Protein AF-A0A2S8PRM4-F1 (afdb_monomer_lite)

Secondary structure (DSSP, 8-state):
----SB-S-SS-HHHHHHHH-TT-----S---TTB-SS--HHHHHHH-------HHHHHHTT-

Radius of gyration: 13.12 Å; chains: 1; bounding box: 35×14×35 Å

Structure (mmCIF, N/CA/C/O backbone):
data_AF-A0A2S8PRM4-F1
#
_entry.id   AF-A0A2S8PRM4-F1
#
loop_
_atom_site.group_PDB
_atom_site.id
_atom_site.type_symbol
_atom_site.label_atom_id
_atom_site.label_alt_id
_atom_site.label_comp_id
_atom_site.label_asym_id
_atom_site.label_entity_id
_atom_site.label_seq_id
_atom_site.pdbx_PDB_ins_code
_atom_site.Cartn_x
_atom_site.Cartn_y
_atom_site.Cartn_z
_atom_site.occupancy
_atom_site.B_iso_or_equiv
_atom_site.auth_seq_id
_atom_site.auth_comp_id
_atom_site.auth_asym_id
_atom_site.auth_atom_id
_atom_site.pdbx_PDB_model_num
ATOM 1 N N . ASN A 1 1 ? -2.474 5.065 10.702 1.00 93.44 1 ASN A N 1
ATOM 2 C CA . ASN A 1 1 ? -3.281 5.856 9.750 1.00 93.44 1 ASN A CA 1
ATOM 3 C C . ASN A 1 1 ? -4.659 5.241 9.582 1.00 93.44 1 ASN A C 1
ATOM 5 O O . ASN A 1 1 ? -4.824 4.075 9.916 1.00 93.44 1 ASN A O 1
ATOM 9 N N . VAL A 1 2 ? -5.621 6.017 9.083 1.00 96.88 2 VAL A N 1
ATOM 10 C CA . VAL A 1 2 ? -6.867 5.510 8.487 1.00 96.88 2 VAL A CA 1
ATOM 11 C C . VAL A 1 2 ? -6.619 5.515 6.980 1.00 96.88 2 VAL A C 1
ATOM 13 O O . VAL A 1 2 ? -6.538 6.582 6.382 1.00 96.88 2 VAL A O 1
ATOM 16 N N . ALA A 1 3 ? -6.343 4.350 6.398 1.00 96.88 3 ALA A N 1
ATOM 17 C CA . ALA A 1 3 ? -5.895 4.212 5.009 1.00 96.88 3 ALA A CA 1
ATOM 18 C C . ALA A 1 3 ? -6.297 2.842 4.452 1.00 96.88 3 ALA A C 1
ATOM 20 O O . ALA A 1 3 ? -6.389 1.889 5.224 1.00 96.88 3 ALA A O 1
ATOM 21 N N . ALA A 1 4 ? -6.510 2.742 3.139 1.00 97.56 4 ALA A N 1
ATOM 22 C CA . ALA A 1 4 ? -6.836 1.483 2.466 1.00 97.56 4 ALA A CA 1
ATOM 23 C C . ALA A 1 4 ? -5.742 0.415 2.656 1.00 97.56 4 ALA A C 1
ATOM 25 O O . ALA A 1 4 ? -4.579 0.749 2.892 1.00 97.56 4 ALA A O 1
ATOM 26 N N . ASP A 1 5 ? -6.132 -0.858 2.540 1.00 97.06 5 ASP A N 1
ATOM 27 C CA . ASP A 1 5 ? -5.210 -2.005 2.595 1.00 97.06 5 ASP A CA 1
ATOM 28 C C . ASP A 1 5 ? -4.402 -2.169 1.303 1.00 97.06 5 ASP A C 1
ATOM 30 O O . ASP A 1 5 ? -3.344 -2.798 1.304 1.00 97.06 5 ASP A O 1
ATOM 34 N N . ASP A 1 6 ? -4.878 -1.582 0.207 1.00 97.25 6 ASP A N 1
ATOM 35 C CA . ASP A 1 6 ? -4.220 -1.572 -1.086 1.00 97.25 6 ASP A CA 1
ATOM 36 C C . ASP A 1 6 ? -3.885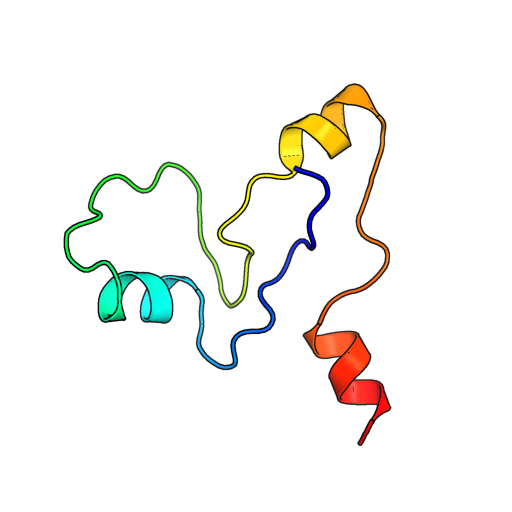 -0.152 -1.561 1.00 97.25 6 ASP A C 1
ATOM 38 O O . ASP A 1 6 ? -4.447 0.859 -1.133 1.00 97.25 6 ASP A O 1
ATOM 42 N N . SER A 1 7 ? -2.903 -0.086 -2.448 1.00 96.00 7 SER A N 1
ATOM 43 C CA . SER A 1 7 ? -2.475 1.110 -3.150 1.00 96.00 7 SER A CA 1
ATOM 44 C C . SER A 1 7 ? -3.304 1.297 -4.421 1.00 96.00 7 SER A C 1
ATOM 46 O O . SER A 1 7 ? -3.624 0.328 -5.109 1.00 96.00 7 SER A O 1
ATOM 48 N N . SER A 1 8 ? -3.598 2.547 -4.785 1.00 96.06 8 SER A N 1
ATOM 49 C CA . SER A 1 8 ? -4.261 2.888 -6.055 1.00 96.06 8 SER A CA 1
ATOM 50 C C . SER A 1 8 ? -3.335 2.781 -7.271 1.00 96.06 8 SER A C 1
ATOM 52 O O . SER A 1 8 ? -3.759 2.968 -8.411 1.00 96.06 8 SER A O 1
ATOM 54 N N . MET A 1 9 ? -2.053 2.510 -7.038 1.00 96.44 9 MET A N 1
ATOM 55 C CA . MET A 1 9 ? -1.036 2.465 -8.077 1.00 96.44 9 MET A CA 1
ATOM 56 C C . MET A 1 9 ? -1.261 1.272 -9.013 1.00 96.44 9 MET A C 1
ATOM 58 O O . MET A 1 9 ? -1.599 0.173 -8.582 1.00 96.44 9 MET A O 1
ATOM 62 N N . ALA A 1 10 ? -1.034 1.474 -10.313 1.00 95.31 10 ALA A N 1
ATOM 63 C CA . ALA A 1 10 ? -1.173 0.406 -11.307 1.00 95.31 10 ALA A CA 1
ATOM 64 C C . ALA A 1 10 ? -0.090 -0.682 -11.157 1.00 95.31 10 ALA A C 1
ATOM 66 O O . ALA A 1 10 ? -0.336 -1.860 -11.426 1.00 95.31 10 ALA A O 1
ATOM 67 N N . VAL A 1 11 ? 1.096 -0.290 -10.692 1.00 97.19 11 VAL A N 1
ATOM 68 C CA . VAL A 1 11 ? 2.256 -1.165 -10.484 1.00 97.19 11 VAL A CA 1
ATOM 69 C C . VAL A 1 11 ? 2.255 -1.793 -9.081 1.00 97.19 11 VAL A C 1
ATOM 71 O O . VAL A 1 11 ? 1.800 -1.141 -8.137 1.00 97.19 11 VAL A O 1
ATOM 74 N N . PRO A 1 12 ? 2.770 -3.027 -8.916 1.00 97.56 12 PRO A N 1
ATOM 75 C CA . PRO A 1 12 ? 2.948 -3.646 -7.605 1.00 97.56 12 PRO A CA 1
ATOM 76 C C . PRO A 1 12 ? 3.807 -2.797 -6.660 1.00 97.56 12 PRO A C 1
ATOM 78 O O . PRO A 1 12 ? 4.767 -2.143 -7.071 1.00 97.56 12 PRO A O 1
ATOM 81 N N . SER A 1 13 ? 3.502 -2.842 -5.367 1.00 97.38 13 SER A N 1
ATOM 82 C CA . SER A 1 13 ? 4.083 -1.949 -4.361 1.00 97.38 13 SER A CA 1
ATOM 83 C C . SER A 1 13 ? 5.591 -2.129 -4.193 1.00 97.38 13 SER A C 1
A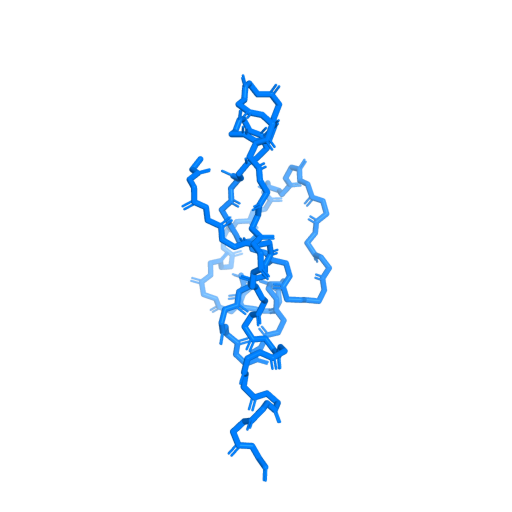TOM 85 O O . SER A 1 13 ? 6.302 -1.141 -4.023 1.00 97.38 13 SER A O 1
ATOM 87 N N . ARG A 1 14 ? 6.108 -3.363 -4.302 1.00 95.94 14 ARG A N 1
ATOM 88 C CA . ARG A 1 14 ? 7.562 -3.617 -4.281 1.00 95.94 14 ARG A CA 1
ATOM 89 C C . ARG A 1 14 ? 8.279 -3.050 -5.500 1.00 95.94 14 ARG A C 1
ATOM 91 O O . ARG A 1 14 ? 9.349 -2.471 -5.346 1.00 95.94 14 ARG A O 1
ATOM 98 N N . GLU A 1 15 ? 7.693 -3.190 -6.684 1.00 97.06 15 GLU A N 1
ATOM 99 C CA . GLU A 1 15 ? 8.261 -2.635 -7.917 1.00 97.06 15 GLU A CA 1
ATOM 100 C C . GLU A 1 15 ? 8.259 -1.106 -7.871 1.00 97.06 15 GLU A C 1
ATOM 102 O O . GLU A 1 15 ? 9.262 -0.469 -8.189 1.00 97.06 15 GLU A O 1
ATOM 107 N N . LEU A 1 16 ? 7.165 -0.512 -7.387 1.00 96.94 16 LEU A N 1
ATOM 108 C CA . LEU A 1 16 ? 7.073 0.928 -7.179 1.00 96.94 16 LEU A CA 1
ATOM 109 C C . LEU A 1 16 ? 8.130 1.434 -6.191 1.00 96.94 16 LEU A C 1
ATOM 111 O O . LEU A 1 16 ? 8.792 2.436 -6.470 1.00 96.94 16 LEU A O 1
ATOM 115 N N . LEU A 1 17 ? 8.290 0.748 -5.053 1.00 96.75 17 LEU A N 1
ATOM 116 C CA . LEU A 1 17 ? 9.276 1.101 -4.035 1.00 96.75 17 LEU A CA 1
ATOM 117 C C . LEU A 1 17 ? 10.695 1.028 -4.606 1.00 96.75 17 LEU A C 1
ATOM 119 O O . LEU A 1 17 ? 11.442 1.988 -4.465 1.00 96.75 17 LEU A O 1
ATOM 123 N N . ALA A 1 18 ? 11.044 -0.048 -5.314 1.00 95.62 18 ALA A N 1
ATOM 124 C CA . ALA A 1 18 ? 12.358 -0.192 -5.939 1.00 95.62 18 ALA A CA 1
ATOM 125 C C . ALA A 1 18 ? 12.627 0.897 -6.994 1.00 95.62 18 ALA A C 1
ATOM 127 O O . ALA A 1 18 ? 13.725 1.444 -7.052 1.00 95.62 18 ALA A O 1
ATOM 128 N N . ALA A 1 19 ? 11.621 1.253 -7.800 1.00 97.31 19 ALA A N 1
ATOM 129 C CA . ALA A 1 19 ? 11.764 2.248 -8.861 1.00 97.31 19 ALA A CA 1
ATOM 130 C C . ALA A 1 19 ? 11.880 3.691 -8.341 1.00 97.31 19 ALA A C 1
ATOM 132 O O . ALA A 1 19 ? 12.519 4.527 -8.980 1.00 97.31 19 ALA A O 1
ATOM 133 N N . ARG A 1 20 ? 11.220 4.016 -7.223 1.00 97.56 20 ARG A N 1
ATOM 134 C CA . ARG A 1 20 ? 11.125 5.399 -6.712 1.00 97.56 20 ARG A CA 1
ATOM 135 C C . ARG A 1 20 ? 11.960 5.660 -5.468 1.00 97.56 20 ARG A C 1
ATOM 137 O O . ARG A 1 20 ? 12.361 6.797 -5.246 1.00 97.56 20 ARG A O 1
ATOM 144 N N . TYR A 1 21 ? 12.262 4.619 -4.704 1.00 96.50 21 TYR A N 1
ATOM 145 C CA . TYR A 1 21 ? 13.030 4.677 -3.465 1.00 96.50 21 TYR A CA 1
ATOM 146 C C . TYR A 1 21 ? 14.092 3.562 -3.424 1.00 96.50 21 TYR A C 1
ATOM 148 O O . TYR A 1 21 ? 14.108 2.762 -2.489 1.00 96.50 21 TYR A O 1
ATOM 156 N N . PRO A 1 22 ? 15.014 3.504 -4.405 1.00 96.56 22 PRO A N 1
ATOM 157 C CA . PRO A 1 22 ? 15.979 2.405 -4.532 1.00 96.56 22 PRO A CA 1
ATOM 158 C C . PRO A 1 22 ? 16.937 2.268 -3.337 1.00 96.56 22 PRO A C 1
ATOM 160 O O . PRO A 1 22 ? 17.516 1.207 -3.134 1.00 96.56 22 PRO A O 1
ATOM 163 N N . GLY A 1 23 ? 17.110 3.324 -2.536 1.00 97.75 23 GLY A N 1
ATOM 164 C CA . GLY A 1 23 ? 17.938 3.299 -1.326 1.00 97.75 23 GLY A CA 1
ATOM 165 C C . GLY A 1 23 ? 17.259 2.689 -0.095 1.00 97.75 23 GLY A C 1
ATOM 166 O O . GLY A 1 23 ? 17.903 2.553 0.943 1.00 97.75 23 GLY A O 1
ATOM 167 N N . VAL A 1 24 ? 15.969 2.345 -0.169 1.00 95.94 24 VAL A N 1
ATOM 168 C CA . VAL A 1 24 ? 15.247 1.732 0.952 1.00 95.94 24 VAL A CA 1
ATOM 169 C C . VAL A 1 24 ? 15.555 0.239 0.991 1.00 95.9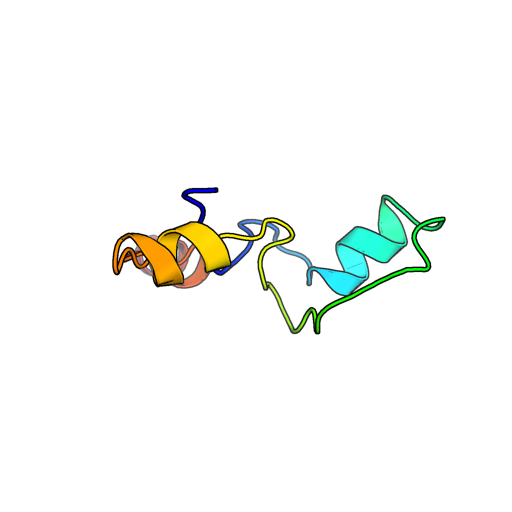4 24 VAL A C 1
ATOM 171 O O . VAL A 1 24 ? 15.038 -0.540 0.195 1.00 95.94 24 VAL A O 1
ATOM 174 N N . THR A 1 25 ? 16.397 -0.157 1.942 1.00 93.88 25 THR A N 1
ATOM 175 C CA . THR A 1 25 ? 16.801 -1.556 2.163 1.00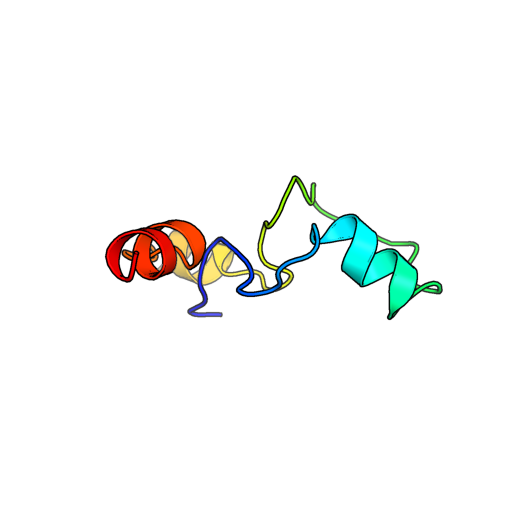 93.88 25 THR A CA 1
ATOM 176 C C . THR A 1 25 ? 16.117 -2.196 3.373 1.00 93.88 25 THR A C 1
ATOM 178 O O . THR A 1 25 ? 15.977 -3.415 3.427 1.00 93.88 25 THR A O 1
ATOM 181 N N . ASP A 1 26 ? 15.655 -1.387 4.329 1.00 95.38 26 ASP A N 1
ATOM 182 C CA . ASP A 1 26 ? 14.960 -1.840 5.536 1.00 95.38 26 ASP A CA 1
ATOM 183 C C . ASP A 1 26 ? 13.443 -1.918 5.295 1.00 95.38 26 ASP A C 1
ATOM 185 O O . ASP A 1 26 ? 12.726 -0.917 5.372 1.00 95.38 26 ASP A O 1
ATOM 189 N N . ILE A 1 27 ? 12.955 -3.121 4.979 1.00 93.31 27 ILE A N 1
ATOM 190 C CA . ILE A 1 27 ? 11.534 -3.420 4.769 1.00 93.31 27 ILE A CA 1
ATOM 191 C C . ILE A 1 27 ? 11.063 -4.339 5.898 1.00 93.31 27 ILE A C 1
ATOM 193 O O . ILE A 1 27 ? 11.405 -5.519 5.943 1.00 93.31 27 ILE A O 1
ATOM 197 N N . ARG A 1 28 ? 10.250 -3.794 6.806 1.00 93.12 28 ARG A N 1
ATOM 198 C CA . ARG A 1 28 ? 9.895 -4.444 8.083 1.00 93.12 28 ARG A CA 1
ATOM 199 C C . ARG A 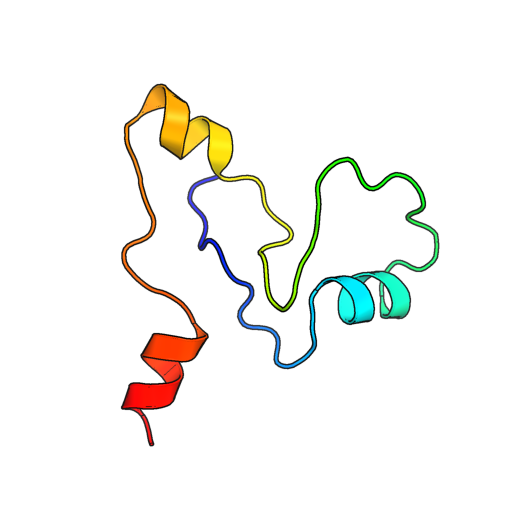1 28 ? 8.622 -5.291 8.050 1.00 93.12 28 ARG A C 1
ATOM 201 O O . ARG A 1 28 ? 8.269 -5.890 9.060 1.00 93.12 28 ARG A O 1
ATOM 208 N N . ALA A 1 29 ? 7.931 -5.335 6.917 1.00 90.69 29 ALA A N 1
ATOM 209 C CA . ALA A 1 29 ? 6.745 -6.154 6.705 1.00 90.69 29 ALA A CA 1
ATOM 210 C C . ALA A 1 29 ? 6.712 -6.666 5.256 1.00 90.69 29 ALA A C 1
ATOM 212 O O . ALA A 1 29 ? 7.281 -6.021 4.368 1.00 90.69 29 ALA A O 1
ATOM 213 N N . PRO A 1 30 ? 6.064 -7.811 4.984 1.00 89.44 30 PRO A N 1
ATOM 214 C CA . PRO A 1 30 ? 5.766 -8.215 3.619 1.00 89.44 30 PRO A CA 1
ATOM 215 C C . PRO A 1 30 ? 5.035 -7.098 2.860 1.00 89.44 30 PRO A C 1
ATOM 217 O O . PRO A 1 30 ? 4.264 -6.342 3.438 1.00 89.44 30 PRO A O 1
ATOM 220 N N . LEU A 1 31 ? 5.343 -6.994 1.568 1.00 93.12 31 LEU A N 1
ATOM 221 C CA . LEU A 1 31 ? 4.674 -6.112 0.615 1.00 93.12 31 LEU A CA 1
ATOM 222 C C . LEU A 1 31 ? 4.389 -6.963 -0.620 1.00 93.12 31 LEU A C 1
ATOM 224 O O . LEU A 1 31 ? 5.269 -7.138 -1.468 1.00 93.12 31 LEU A O 1
ATOM 228 N N . ALA A 1 32 ? 3.214 -7.578 -0.659 1.00 95.00 32 ALA A N 1
ATOM 229 C CA . ALA A 1 32 ? 2.763 -8.449 -1.735 1.00 95.00 32 ALA A CA 1
ATOM 230 C C . ALA A 1 32 ? 1.794 -7.709 -2.666 1.00 95.00 32 ALA A C 1
ATOM 232 O O . ALA A 1 32 ? 0.921 -6.962 -2.226 1.00 95.00 32 ALA A O 1
ATOM 233 N N . GLY A 1 33 ? 1.935 -7.923 -3.978 1.00 97.12 33 GLY A N 1
ATOM 234 C CA . GLY A 1 33 ? 1.051 -7.322 -4.979 1.00 97.12 33 GLY A CA 1
ATOM 235 C C . GLY A 1 33 ? 0.934 -5.804 -4.816 1.00 97.12 33 GLY A C 1
ATOM 236 O O . GLY A 1 33 ? 1.929 -5.092 -4.927 1.00 97.12 33 GLY A O 1
ATOM 237 N N . HIS A 1 34 ? -0.278 -5.325 -4.537 1.00 97.50 34 HIS A N 1
ATOM 238 C CA . HIS A 1 34 ? -0.622 -3.905 -4.404 1.00 97.50 34 HIS A CA 1
ATOM 239 C C . HIS A 1 34 ? -0.885 -3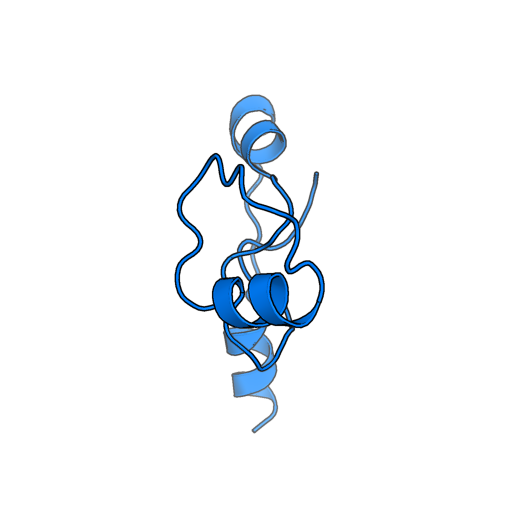.477 -2.955 1.00 97.50 34 HIS A C 1
ATOM 241 O O . HIS A 1 34 ? -1.604 -2.509 -2.744 1.00 97.50 34 HIS A O 1
ATOM 247 N N . GLU A 1 35 ? -0.351 -4.178 -1.951 1.00 96.88 35 GLU A N 1
ATOM 248 C CA . GLU A 1 35 ? -0.476 -3.777 -0.539 1.00 96.88 35 GLU A CA 1
ATOM 249 C C . GLU A 1 35 ? -0.039 -2.323 -0.298 1.00 96.88 35 GLU A C 1
ATOM 251 O O . GLU A 1 35 ? 0.895 -1.813 -0.920 1.00 96.88 35 GLU A O 1
ATOM 256 N N . THR A 1 36 ? -0.726 -1.630 0.604 1.00 95.56 36 THR A N 1
ATOM 257 C CA . THR A 1 36 ? -0.437 -0.231 0.930 1.00 95.56 36 THR A CA 1
ATOM 258 C C . THR A 1 36 ? 0.973 -0.033 1.505 1.00 95.56 36 THR A C 1
ATOM 260 O O . THR A 1 36 ? 1.481 -0.852 2.267 1.00 95.56 36 THR A O 1
ATOM 263 N N . LEU A 1 37 ? 1.600 1.107 1.194 1.00 95.56 37 LEU A N 1
ATOM 264 C CA . LEU A 1 37 ? 2.852 1.542 1.833 1.00 95.56 37 LEU A CA 1
ATOM 265 C C . LEU A 1 37 ? 2.602 2.302 3.155 1.00 95.56 37 LEU A C 1
ATOM 267 O O . LEU A 1 37 ? 3.530 2.852 3.746 1.00 95.56 37 LEU A O 1
ATOM 271 N N . LEU A 1 38 ? 1.349 2.361 3.624 1.00 95.06 38 LEU A N 1
ATOM 272 C CA . LEU A 1 38 ? 0.942 3.013 4.869 1.00 95.06 38 LEU A CA 1
ATOM 273 C C . LEU A 1 38 ? 0.483 1.977 5.897 1.00 95.06 38 LEU A C 1
ATOM 275 O O . LEU A 1 38 ? -0.414 1.190 5.627 1.00 95.06 38 LEU A O 1
ATOM 279 N N . SER A 1 39 ? 0.981 2.046 7.133 1.00 95.75 39 SER A N 1
ATOM 280 C CA . SER A 1 39 ? 0.435 1.202 8.205 1.00 95.75 39 SER A CA 1
ATOM 281 C C . SER A 1 39 ? -0.893 1.756 8.746 1.00 95.75 39 SER A C 1
ATOM 283 O O . SER A 1 39 ? -0.987 2.880 9.271 1.00 95.75 39 SER A O 1
ATOM 285 N N . ASN A 1 40 ? -1.936 0.931 8.661 1.00 96.81 40 ASN A N 1
ATOM 286 C CA . ASN A 1 40 ? -3.234 1.138 9.303 1.00 96.81 40 ASN A CA 1
ATOM 287 C C . ASN A 1 40 ? -3.475 0.180 10.493 1.00 96.81 40 ASN A C 1
ATOM 289 O O . ASN A 1 40 ? -4.499 0.285 11.166 1.00 96.81 40 ASN A O 1
ATOM 293 N N . GLU A 1 41 ? -2.503 -0.678 10.830 1.00 96.81 41 GLU A N 1
ATOM 294 C CA . GLU A 1 41 ? -2.613 -1.706 11.878 1.00 96.81 41 GLU A CA 1
ATOM 295 C C . GLU A 1 41 ? -3.038 -1.143 13.237 1.00 96.81 41 GLU A C 1
ATOM 297 O O . GLU A 1 41 ? -3.844 -1.741 13.947 1.00 96.81 41 GLU A O 1
ATOM 302 N N . LYS A 1 42 ? -2.530 0.040 13.608 1.00 97.88 42 LYS A N 1
ATOM 303 C CA . LYS A 1 42 ? -2.893 0.688 14.877 1.00 97.88 42 LYS A CA 1
ATOM 304 C C . LYS A 1 42 ? -4.383 1.048 14.934 1.00 97.88 42 LYS A C 1
ATOM 306 O O . LYS A 1 42 ? -4.978 0.916 15.998 1.00 97.88 42 LYS A O 1
ATOM 311 N N . ALA A 1 43 ? -4.976 1.481 13.819 1.00 98.44 43 ALA A N 1
ATOM 312 C CA . ALA A 1 43 ? -6.405 1.791 13.754 1.00 98.44 43 ALA A CA 1
ATOM 313 C C . ALA A 1 43 ? -7.243 0.509 13.853 1.00 98.44 43 ALA A C 1
ATOM 315 O O . ALA A 1 43 ? -8.182 0.462 14.645 1.00 98.44 43 ALA A O 1
ATOM 316 N N . LYS A 1 44 ? -6.835 -0.555 13.147 1.00 98.00 44 LYS A N 1
ATOM 317 C CA . LYS A 1 44 ? -7.464 -1.882 13.246 1.00 98.00 44 LYS A CA 1
ATOM 318 C C . LYS A 1 44 ? -7.447 -2.410 14.679 1.00 98.00 44 LYS A C 1
ATOM 320 O O . LYS A 1 44 ? -8.481 -2.790 15.216 1.00 98.00 44 LYS A O 1
ATOM 325 N N . ARG A 1 45 ? -6.279 -2.362 15.326 1.00 98.31 45 ARG A N 1
ATOM 326 C CA . ARG A 1 45 ? -6.074 -2.887 16.682 1.00 98.31 45 ARG A CA 1
ATOM 327 C C . ARG A 1 45 ? -6.822 -2.103 17.756 1.00 98.31 45 ARG A C 1
ATOM 329 O O . ARG A 1 45 ? -7.402 -2.712 18.642 1.00 98.31 45 ARG A O 1
ATOM 336 N N . LEU A 1 46 ? -6.741 -0.772 17.734 1.00 98.56 46 LEU A N 1
ATOM 337 C CA . LEU A 1 46 ? -7.261 0.049 18.834 1.00 98.56 46 LEU A CA 1
ATOM 338 C C . LEU A 1 46 ? -8.735 0.414 18.670 1.00 98.56 46 LEU A C 1
ATOM 340 O O . LEU A 1 46 ? -9.403 0.651 19.669 1.00 98.56 46 LEU A O 1
ATOM 344 N N . LEU A 1 47 ? -9.222 0.499 17.431 1.00 98.31 47 LEU A N 1
ATOM 345 C CA . LEU A 1 47 ? -10.558 1.019 17.131 1.00 98.31 47 LEU A CA 1
ATOM 346 C C . LEU A 1 47 ? -11.471 -0.023 16.475 1.00 98.31 47 LEU A C 1
ATOM 348 O O . LEU A 1 47 ? -12.613 0.298 16.170 1.00 98.31 47 LEU A O 1
ATOM 352 N N . GLY A 1 48 ? -10.976 -1.233 16.181 1.00 98.19 48 GLY A N 1
ATOM 353 C CA . GLY A 1 48 ? -11.716 -2.215 15.378 1.00 98.19 48 GLY A CA 1
ATOM 354 C C . GLY A 1 48 ? -11.999 -1.736 13.949 1.00 98.19 48 GLY A C 1
ATOM 355 O O . GLY A 1 48 ? -12.836 -2.303 13.253 1.00 98.19 48 GLY A O 1
ATOM 356 N N . TRP A 1 49 ? -11.329 -0.669 13.512 1.00 98.44 49 TRP A N 1
ATOM 357 C CA . TRP A 1 49 ? -11.566 -0.051 12.217 1.00 98.44 49 TRP A CA 1
ATOM 358 C C . TRP A 1 49 ? -11.052 -0.946 11.088 1.00 98.44 49 TRP A C 1
ATOM 360 O O . TRP A 1 49 ? -9.961 -1.494 11.201 1.00 98.44 49 TRP A O 1
ATOM 370 N N . GLN A 1 50 ? -11.785 -1.054 9.981 1.00 97.94 50 GLN A N 1
ATOM 371 C CA . GLN A 1 50 ? -11.329 -1.746 8.772 1.00 97.94 50 GLN A CA 1
ATOM 372 C C . GLN A 1 50 ? -11.758 -0.974 7.518 1.00 97.94 50 GLN A C 1
ATOM 374 O O . GLN A 1 50 ? -12.892 -0.477 7.485 1.00 97.94 50 GLN A O 1
ATOM 379 N N . PRO A 1 51 ? -10.912 -0.883 6.474 1.00 97.56 51 PRO A N 1
ATOM 380 C CA . PRO A 1 51 ? -11.333 -0.293 5.210 1.00 97.56 51 PRO A CA 1
ATOM 381 C C . PRO A 1 51 ? -12.452 -1.139 4.590 1.00 97.56 51 PRO A C 1
ATOM 383 O O . PRO A 1 51 ? -12.370 -2.363 4.570 1.00 97.56 51 PRO A O 1
ATOM 386 N N . GLN A 1 52 ? -13.501 -0.482 4.091 1.00 97.31 52 GLN A N 1
ATOM 387 C CA . GLN A 1 52 ? -14.650 -1.148 3.452 1.00 97.31 52 GLN A CA 1
ATOM 388 C C . GLN A 1 52 ? -14.536 -1.206 1.923 1.00 97.31 52 GLN A C 1
ATOM 390 O O . GLN A 1 52 ? -15.317 -1.884 1.266 1.00 97.31 52 GLN A O 1
ATOM 395 N N . HIS A 1 53 ? -13.560 -0.493 1.361 1.00 96.00 53 HIS A N 1
ATOM 396 C CA . HIS A 1 53 ? -13.352 -0.360 -0.075 1.00 96.00 53 HIS A CA 1
ATOM 397 C C . HIS A 1 53 ? -11.906 -0.692 -0.424 1.00 96.00 53 HIS A C 1
ATOM 399 O O . HIS A 1 53 ? -10.986 -0.375 0.338 1.00 96.00 53 HIS A O 1
ATOM 405 N N . ARG A 1 54 ? -11.724 -1.298 -1.597 1.00 96.38 54 ARG A N 1
ATOM 406 C CA . ARG A 1 54 ? -10.426 -1.600 -2.204 1.00 96.38 54 ARG A CA 1
ATOM 407 C C . ARG A 1 54 ? -10.366 -0.944 -3.570 1.00 96.38 54 ARG A C 1
ATOM 409 O O . ARG A 1 54 ? -11.329 -1.033 -4.332 1.00 96.38 54 ARG A O 1
ATOM 416 N N . TRP A 1 55 ? -9.245 -0.318 -3.910 1.00 95.69 55 TRP A N 1
ATOM 417 C CA . TRP A 1 55 ? -9.128 0.442 -5.160 1.00 95.69 55 TRP A CA 1
ATOM 418 C C . TRP A 1 55 ? -9.444 -0.399 -6.390 1.00 95.69 55 TRP A C 1
ATOM 420 O O . TRP A 1 55 ? -10.164 0.043 -7.283 1.00 95.69 55 TRP A O 1
ATOM 430 N N . ARG A 1 56 ? -8.921 -1.626 -6.429 1.00 94.75 56 ARG A N 1
ATOM 431 C CA . ARG A 1 56 ? -9.089 -2.517 -7.585 1.00 94.75 56 ARG A CA 1
ATOM 432 C C . ARG A 1 56 ? -10.542 -2.968 -7.755 1.00 94.75 56 ARG A C 1
ATOM 434 O O . ARG A 1 56 ? -10.994 -3.078 -8.892 1.00 94.75 56 ARG A O 1
ATOM 441 N N . ASP A 1 57 ? -11.268 -3.148 -6.654 1.00 96.44 57 ASP A N 1
ATOM 442 C CA . ASP A 1 57 ? -12.684 -3.528 -6.672 1.00 96.44 57 ASP A CA 1
ATOM 443 C C . ASP A 1 57 ? -13.555 -2.351 -7.123 1.00 96.44 57 ASP A C 1
ATOM 445 O O . ASP A 1 57 ? -14.454 -2.526 -7.941 1.00 96.44 57 ASP A O 1
ATOM 449 N N . GLU A 1 58 ? -13.268 -1.133 -6.649 1.00 95.62 58 GLU A N 1
ATOM 450 C CA . GLU A 1 58 ? -14.003 0.066 -7.070 1.00 95.62 58 GLU A CA 1
ATOM 451 C C . GLU A 1 58 ? -13.762 0.403 -8.548 1.00 95.62 58 GLU A C 1
ATOM 453 O O . GLU A 1 58 ? -14.702 0.724 -9.270 1.00 95.62 58 GLU A O 1
ATOM 458 N N . VAL A 1 59 ? -12.526 0.261 -9.040 1.00 93.94 59 VAL A N 1
ATOM 459 C CA . VAL A 1 59 ? -12.212 0.466 -10.466 1.00 93.94 59 VAL A CA 1
ATOM 460 C C . VAL A 1 59 ? -12.887 -0.585 -11.348 1.00 93.94 59 VAL A C 1
ATOM 462 O O . VAL A 1 59 ? -13.329 -0.260 -12.448 1.00 93.94 59 VAL A O 1
ATOM 465 N N . ALA A 1 60 ? -12.998 -1.835 -10.887 1.00 94.81 60 ALA A N 1
ATOM 466 C CA . ALA A 1 60 ? -13.677 -2.889 -11.637 1.00 94.81 60 ALA A CA 1
ATOM 467 C C . ALA A 1 60 ? -15.169 -2.594 -11.872 1.00 94.81 60 ALA A C 1
ATOM 469 O O . ALA A 1 60 ? -15.696 -3.018 -12.894 1.00 94.81 60 ALA A O 1
ATOM 470 N N . LYS A 1 61 ? -15.829 -1.830 -10.989 1.00 95.88 61 LYS A N 1
ATOM 471 C CA . LYS A 1 61 ? -17.241 -1.420 -11.144 1.00 95.88 61 LYS A CA 1
ATOM 472 C C . LYS A 1 61 ? -17.464 -0.351 -12.219 1.00 95.88 61 LYS A C 1
ATOM 474 O O . LYS A 1 61 ? -18.602 -0.120 -12.606 1.00 95.88 61 LYS A O 1
ATOM 479 N N . LEU A 1 62 ? -16.406 0.341 -12.646 1.00 92.56 62 LEU A N 1
ATOM 480 C CA . LEU A 1 62 ? -16.471 1.404 -13.658 1.00 92.56 62 LEU A CA 1
ATOM 481 C C . LEU A 1 62 ? -16.269 0.884 -15.089 1.00 92.56 62 LEU A C 1
ATOM 483 O O . LEU A 1 62 ? -16.262 1.681 -16.027 1.00 92.56 62 LEU A O 1
ATOM 487 N N . ARG A 1 63 ? -16.036 -0.421 -15.244 1.00 74.44 63 ARG A N 1
ATOM 488 C CA . ARG A 1 63 ? -15.903 -1.101 -16.535 1.00 74.44 63 ARG A CA 1
ATOM 489 C C . ARG A 1 63 ? -17.235 -1.706 -16.941 1.00 74.44 63 ARG A C 1
ATOM 491 O O . ARG A 1 63 ? -17.515 -1.662 -18.156 1.00 74.44 63 ARG A O 1
#

pLDDT: mean 95.8, std 3.26, range [74.44, 98.56]

Foldseek 3Di:
DPDAQFDLDPFFPVVVCCVPPVVDPDDPDDRPGGGDPDDPVVCCVPPVDHDPDDNVVVVVVVD

Sequence (63 aa):
NVAADDSSMAVPSRELLAARYPGVTDIRAPLAGHETLLSNEKAKRLLGWQPQHRWRDEVAKLR